Protein AF-A0A975ZM96-F1 (afdb_monomer)

Foldseek 3Di:
DDDDDPDPPVVVVVVVVPPPPDPPDPPPLQVLLLLLLLLLLQLVLVLVVCVVVVNPCSVVSNVLSVVSVVSNVVSVVVHHDPVVSNVSSPVSNVLNNVLVCCLVPPPDPVSNVVSVVVSCVSNVVSCCVPPPD

Organism: NCBI:txid42444

pLDDT: mean 86.6, std 17.97, range [40.03, 98.69]

Radius of gyration: 22.94 Å; Cα contacts (8 Å, |Δi|>4): 122; chains: 1; bounding box: 66×33×66 Å

Mean predicted aligned error: 9.7 Å

Structure (mmCIF, N/CA/C/O backbone):
data_AF-A0A975ZM96-F1
#
_entry.id   AF-A0A975ZM96-F1
#
loop_
_atom_site.group_PDB
_atom_site.id
_atom_site.type_symbol
_atom_site.label_atom_id
_atom_site.label_alt_id
_atom_site.label_comp_id
_atom_site.label_asym_id
_atom_site.label_entity_id
_atom_site.label_seq_id
_atom_site.pdbx_PDB_ins_code
_atom_site.Cartn_x
_atom_site.Cartn_y
_atom_site.Cartn_z
_atom_site.occupancy
_atom_site.B_iso_or_equiv
_atom_site.auth_seq_id
_atom_site.auth_comp_id
_atom_site.auth_asym_id
_atom_site.auth_atom_id
_atom_site.pdbx_PDB_model_num
ATOM 1 N N . MET A 1 1 ? -51.043 16.373 -47.427 1.00 45.22 1 MET A N 1
ATOM 2 C CA . MET A 1 1 ? -49.593 16.619 -47.593 1.00 45.22 1 MET A CA 1
ATOM 3 C C . MET A 1 1 ? -48.994 16.991 -46.247 1.00 45.22 1 MET A C 1
ATOM 5 O O . MET A 1 1 ? -49.386 18.015 -45.710 1.00 45.22 1 MET A O 1
ATOM 9 N N . THR A 1 2 ? -48.126 16.142 -45.688 1.00 48.97 2 THR A N 1
ATOM 10 C CA . THR A 1 2 ? -46.956 16.441 -44.823 1.00 48.97 2 THR A CA 1
ATOM 11 C C . THR A 1 2 ? -46.610 15.202 -43.989 1.00 48.97 2 THR A C 1
ATOM 13 O O . THR A 1 2 ? -47.506 14.472 -43.580 1.00 48.97 2 THR A O 1
ATOM 16 N N . ARG A 1 3 ? -45.306 15.029 -43.712 1.00 52.47 3 ARG A N 1
ATOM 17 C CA . ARG A 1 3 ? -44.626 13.993 -42.896 1.00 52.47 3 ARG A CA 1
ATOM 18 C C . ARG A 1 3 ? -43.895 12.894 -43.673 1.00 52.47 3 ARG A C 1
ATOM 20 O O . ARG A 1 3 ? -44.207 11.722 -43.536 1.00 52.47 3 ARG A O 1
ATOM 27 N N . VAL A 1 4 ? -42.826 13.267 -44.379 1.00 53.41 4 VAL A N 1
ATOM 28 C CA . VAL A 1 4 ? -41.740 12.330 -44.730 1.00 53.41 4 VAL A CA 1
ATOM 29 C C . VAL A 1 4 ? -40.395 13.067 -44.659 1.00 53.41 4 VAL A C 1
ATOM 31 O O . VAL A 1 4 ? -39.774 13.334 -45.674 1.00 53.41 4 VAL A O 1
ATOM 34 N N . PHE A 1 5 ? -39.962 13.504 -43.472 1.00 51.53 5 PHE A N 1
ATOM 35 C CA . PHE A 1 5 ? -38.660 14.190 -43.325 1.00 51.53 5 PHE A CA 1
ATOM 36 C C . PHE A 1 5 ? -37.958 13.876 -41.994 1.00 51.53 5 PHE A C 1
ATOM 38 O O . PHE A 1 5 ? -37.315 14.734 -41.399 1.00 51.53 5 PHE A O 1
ATOM 45 N N . ARG A 1 6 ? -38.125 12.655 -41.464 1.00 53.25 6 ARG A N 1
ATOM 46 C CA . ARG A 1 6 ? -37.674 12.341 -40.096 1.00 53.25 6 ARG A CA 1
ATOM 47 C C . ARG A 1 6 ? -36.933 11.017 -39.824 1.00 53.25 6 ARG A C 1
ATOM 49 O O . ARG A 1 6 ? -36.498 10.887 -38.685 1.00 53.25 6 ARG A O 1
ATOM 56 N N . PRO A 1 7 ? -36.703 10.062 -40.756 1.00 48.28 7 PRO A N 1
ATOM 57 C CA . PRO A 1 7 ? -35.957 8.854 -40.387 1.00 48.28 7 PRO A CA 1
ATOM 58 C C . PRO A 1 7 ? -34.440 8.945 -40.645 1.00 48.28 7 PRO A C 1
ATOM 60 O O . PRO A 1 7 ? -33.684 8.180 -4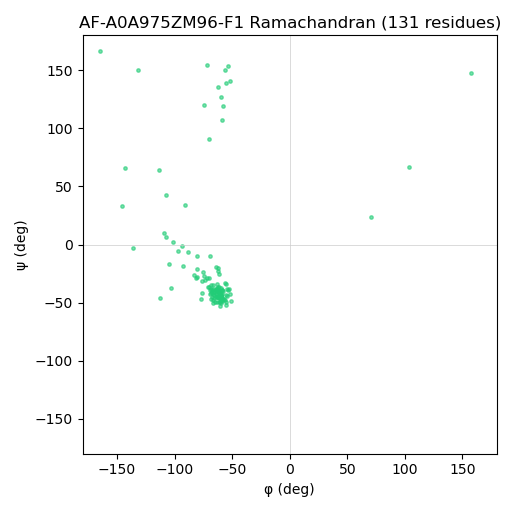0.059 1.00 48.28 7 PRO A O 1
ATOM 63 N N . LEU A 1 8 ? -33.966 9.876 -41.481 1.00 51.84 8 LEU 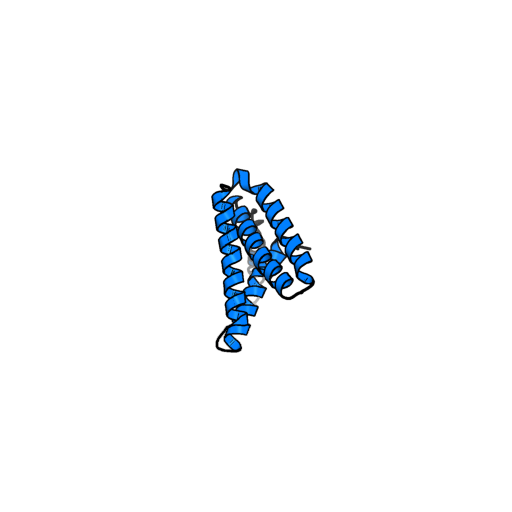A N 1
ATOM 64 C CA . LEU A 1 8 ? -32.588 9.832 -42.004 1.00 51.84 8 LEU A CA 1
ATOM 65 C C . LEU A 1 8 ? -31.511 10.375 -41.044 1.00 51.84 8 LEU A C 1
ATOM 67 O O . LEU A 1 8 ? -30.350 10.002 -41.158 1.00 51.84 8 LEU A O 1
ATOM 71 N N . VAL A 1 9 ? -31.878 11.202 -40.060 1.00 54.03 9 VAL A N 1
ATOM 72 C CA . VAL A 1 9 ? -30.905 11.807 -39.124 1.00 54.03 9 VAL A CA 1
ATOM 73 C C . VAL A 1 9 ? -30.538 10.862 -37.967 1.00 54.03 9 VAL A C 1
ATOM 75 O O . VAL A 1 9 ? -29.433 10.930 -37.439 1.00 54.03 9 VAL A O 1
ATOM 78 N N . VAL A 1 10 ? -31.424 9.933 -37.592 1.00 52.91 10 VAL A N 1
ATOM 79 C CA . VAL A 1 10 ? -31.218 9.051 -36.425 1.00 52.91 10 VAL A CA 1
ATOM 80 C C . VAL A 1 10 ? -30.210 7.930 -36.717 1.00 52.91 10 VAL A C 1
ATOM 82 O O . VAL A 1 10 ? -29.448 7.541 -35.835 1.00 52.91 10 VAL A O 1
ATOM 85 N N . ALA A 1 11 ? -30.140 7.452 -37.963 1.00 52.41 11 ALA A N 1
ATOM 86 C CA . ALA A 1 11 ? -29.229 6.371 -38.345 1.00 52.41 11 ALA A CA 1
ATOM 87 C C . ALA A 1 11 ? -27.747 6.797 -38.352 1.00 52.41 11 ALA A C 1
ATOM 89 O O . ALA A 1 11 ? -26.874 5.979 -38.074 1.00 52.41 11 ALA A O 1
ATOM 90 N N . ALA A 1 12 ? -27.451 8.076 -38.605 1.00 53.09 12 ALA A N 1
ATOM 91 C CA . ALA A 1 12 ? -26.076 8.574 -38.661 1.00 53.09 12 ALA A CA 1
ATOM 92 C C . ALA A 1 12 ? -25.420 8.711 -37.271 1.00 53.09 12 ALA A C 1
ATOM 94 O O . ALA A 1 12 ? -24.205 8.581 -37.151 1.00 53.09 12 ALA A O 1
ATOM 95 N N . PHE A 1 13 ? -26.203 8.918 -36.206 1.00 52.62 13 PHE A N 1
ATOM 96 C CA . PHE A 1 13 ? -25.664 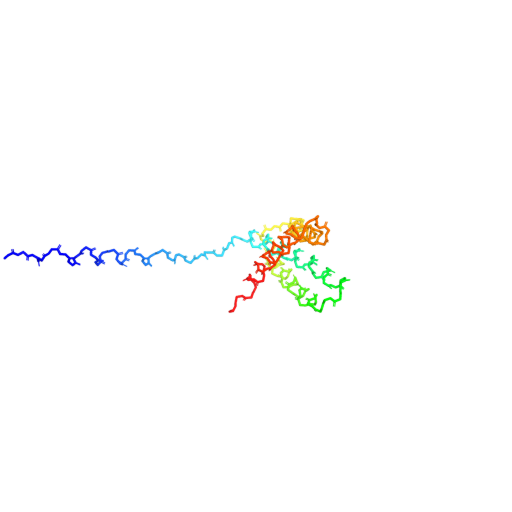9.104 -34.850 1.00 52.62 13 PHE A CA 1
ATOM 97 C C . PHE A 1 13 ? -25.294 7.786 -34.148 1.00 52.62 13 PHE A C 1
ATOM 99 O O . PHE A 1 13 ? -24.386 7.758 -33.316 1.00 52.62 13 PHE A O 1
ATOM 106 N N . LEU A 1 14 ? -25.958 6.679 -34.500 1.00 54.50 14 LEU A N 1
ATOM 107 C CA . LEU A 1 14 ? -25.703 5.367 -33.890 1.00 54.50 14 LEU A CA 1
ATOM 108 C C . LEU A 1 14 ? -24.410 4.701 -34.388 1.00 54.50 14 LEU A C 1
ATOM 110 O O . LEU A 1 14 ? -23.825 3.906 -33.659 1.00 54.50 14 LEU A O 1
ATOM 114 N N . VAL A 1 15 ? -23.921 5.053 -35.581 1.00 56.19 15 VAL A N 1
ATOM 115 C CA . VAL A 1 15 ? -22.696 4.453 -36.148 1.00 56.19 15 VAL A CA 1
ATOM 116 C C . VAL A 1 15 ? -21.420 5.098 -35.583 1.00 56.19 15 VAL A C 1
ATOM 118 O O . VAL A 1 15 ? -20.407 4.423 -35.429 1.00 56.19 15 VAL A O 1
ATOM 121 N N . LEU A 1 16 ? -21.465 6.374 -35.180 1.00 54.38 16 LEU A N 1
ATOM 122 C CA . LEU A 1 16 ? -20.292 7.099 -34.662 1.00 54.38 16 LEU A CA 1
ATOM 123 C C . LEU A 1 16 ? -19.961 6.825 -33.187 1.00 54.38 16 LEU A C 1
ATOM 125 O O . LEU A 1 16 ? -18.887 7.204 -32.727 1.00 54.38 16 LEU A O 1
ATOM 129 N N . SER A 1 17 ? -20.838 6.149 -32.441 1.00 56.50 17 SER A N 1
ATOM 130 C CA . SER A 1 17 ? -20.612 5.881 -31.009 1.00 56.50 17 SER A CA 1
ATOM 131 C C . SER A 1 17 ? -19.834 4.584 -30.737 1.00 56.50 17 SER A C 1
ATOM 133 O O . SER A 1 17 ? -19.473 4.319 -29.594 1.00 56.50 17 SER A O 1
ATOM 135 N N . PHE A 1 18 ? -19.556 3.772 -31.765 1.00 51.72 18 PHE A N 1
ATOM 136 C CA . PHE A 1 18 ? -18.938 2.447 -31.608 1.00 51.72 18 PHE A CA 1
ATOM 137 C C . PHE A 1 18 ? -17.404 2.426 -31.747 1.00 51.72 18 PHE A C 1
ATOM 139 O O . PHE A 1 18 ? -16.796 1.368 -31.607 1.00 51.72 18 PHE A O 1
ATOM 146 N N . TRP A 1 19 ? -16.759 3.567 -32.016 1.00 47.06 19 TRP A N 1
ATOM 147 C CA . TRP A 1 19 ? -15.328 3.614 -32.366 1.00 47.06 19 TRP A CA 1
ATOM 148 C C . TRP A 1 19 ? -14.368 4.027 -31.243 1.00 47.06 19 TRP A C 1
ATOM 150 O O . TRP A 1 19 ? -13.158 4.041 -31.451 1.00 47.06 19 TRP A O 1
ATOM 160 N N . SER A 1 20 ? -14.862 4.276 -30.030 1.00 52.16 20 SER A N 1
ATOM 161 C CA . SER A 1 20 ? -14.029 4.746 -28.911 1.00 52.16 20 SER A CA 1
ATOM 162 C C . SER A 1 20 ? -13.780 3.676 -27.846 1.00 52.16 20 SER A C 1
ATOM 164 O O . SER A 1 20 ? -13.831 3.957 -26.653 1.00 52.16 20 SER A O 1
ATOM 166 N N . ALA A 1 21 ? -13.503 2.441 -28.261 1.00 51.59 21 ALA A N 1
ATOM 167 C CA . ALA A 1 21 ? -12.937 1.415 -27.387 1.00 51.59 21 ALA A CA 1
ATOM 168 C C . ALA A 1 21 ? -11.524 1.077 -27.872 1.00 51.59 21 ALA A C 1
ATOM 170 O O . ALA A 1 21 ? -11.254 -0.028 -28.338 1.00 51.59 21 ALA A O 1
ATOM 171 N N . ALA A 1 22 ? -10.617 2.057 -27.807 1.00 56.53 22 ALA A N 1
ATOM 172 C CA . ALA A 1 22 ? -9.199 1.760 -27.947 1.00 56.53 22 ALA A CA 1
ATOM 173 C C . ALA A 1 22 ? -8.819 0.786 -26.816 1.00 56.53 22 ALA A C 1
ATOM 175 O O . ALA A 1 22 ? -9.118 1.082 -25.652 1.00 56.53 22 ALA A O 1
ATOM 176 N N . PRO A 1 23 ? -8.203 -0.372 -27.112 1.00 56.88 23 PRO A N 1
ATOM 177 C CA . PRO A 1 23 ? -7.685 -1.231 -26.062 1.00 56.88 23 PRO A CA 1
ATOM 178 C C . PRO A 1 23 ? -6.691 -0.397 -25.258 1.00 56.88 23 PRO A C 1
ATOM 180 O O . PRO A 1 23 ? -5.726 0.128 -25.815 1.00 56.88 23 PRO A O 1
ATOM 183 N N . ALA A 1 24 ? -6.960 -0.212 -23.965 1.00 61.75 24 ALA A N 1
ATOM 184 C CA . ALA A 1 24 ? -6.035 0.479 -23.085 1.00 61.75 24 ALA A CA 1
ATOM 185 C C . ALA A 1 24 ? -4.718 -0.300 -23.118 1.00 61.75 24 ALA A C 1
ATOM 187 O O . ALA A 1 24 ? -4.645 -1.419 -22.602 1.00 61.75 24 ALA A O 1
ATOM 188 N N . ALA A 1 25 ? -3.709 0.262 -23.788 1.00 62.66 25 ALA A N 1
ATOM 189 C CA . ALA A 1 25 ? -2.369 -0.291 -23.772 1.00 62.66 25 ALA A CA 1
ATOM 190 C C . ALA A 1 25 ? -1.957 -0.495 -22.305 1.00 62.66 25 ALA A C 1
ATOM 192 O O . ALA A 1 25 ? -2.312 0.332 -21.454 1.00 62.66 25 ALA A O 1
ATOM 193 N N . PRO A 1 26 ? -1.262 -1.598 -21.976 1.00 66.69 26 PRO A N 1
ATOM 194 C CA . PRO A 1 26 ? -0.793 -1.799 -20.619 1.00 66.69 26 PRO A CA 1
ATOM 195 C C . PRO A 1 26 ? 0.052 -0.586 -20.209 1.00 66.69 26 PRO A C 1
ATOM 197 O O . PRO A 1 26 ? 0.824 -0.083 -21.033 1.00 66.69 26 PRO A O 1
ATOM 200 N N . PRO A 1 27 ? -0.090 -0.102 -18.965 1.00 73.19 27 PRO A N 1
ATOM 201 C CA . PRO A 1 27 ? 0.683 1.037 -18.506 1.00 73.19 27 PRO A CA 1
ATOM 202 C C . PRO A 1 27 ? 2.187 0.759 -18.665 1.00 73.19 27 PRO A C 1
ATOM 204 O O . PRO A 1 27 ? 2.610 -0.413 -18.618 1.00 73.19 27 PRO A O 1
ATOM 207 N N . PRO A 1 28 ? 2.997 1.811 -18.883 1.00 77.88 28 PRO A N 1
ATOM 208 C CA . PRO A 1 28 ? 4.428 1.664 -19.091 1.00 77.88 28 PRO A CA 1
ATOM 209 C C . PRO A 1 28 ? 5.078 0.872 -17.940 1.00 77.88 28 PRO A C 1
ATOM 211 O O . PRO A 1 28 ? 4.551 0.843 -16.824 1.00 77.88 28 PRO A O 1
ATOM 214 N N . PRO A 1 29 ? 6.210 0.185 -18.186 1.00 73.81 29 PRO A N 1
ATOM 215 C CA . PRO A 1 29 ? 6.845 -0.686 -17.193 1.00 73.81 29 PRO A CA 1
ATOM 216 C C . PRO A 1 29 ? 7.100 -0.004 -15.841 1.00 73.81 29 PRO A C 1
ATOM 218 O O . PRO A 1 29 ? 6.866 -0.623 -14.806 1.00 73.81 29 PRO A O 1
ATOM 221 N N . GLY A 1 30 ? 7.489 1.278 -15.853 1.00 79.62 30 GLY A N 1
ATOM 222 C CA . GLY A 1 30 ? 7.655 2.113 -14.656 1.00 79.62 30 GLY A CA 1
ATOM 223 C C . GLY A 1 30 ? 6.400 2.184 -13.784 1.00 79.62 30 GLY A C 1
ATOM 224 O O . GLY A 1 30 ? 6.459 1.852 -12.602 1.00 79.62 30 GLY A O 1
ATOM 225 N N . ASP A 1 31 ? 5.252 2.514 -14.379 1.00 87.94 31 ASP A N 1
ATOM 226 C CA . ASP A 1 31 ? 3.967 2.622 -13.673 1.00 87.94 31 ASP A CA 1
ATOM 227 C C . ASP A 1 31 ? 3.537 1.279 -13.067 1.00 87.94 31 ASP A C 1
ATOM 229 O O . ASP A 1 31 ? 2.976 1.222 -11.969 1.00 87.94 31 ASP A O 1
ATOM 233 N N . ARG A 1 32 ? 3.822 0.171 -13.767 1.00 90.69 32 ARG A N 1
ATOM 234 C CA . ARG A 1 32 ? 3.555 -1.182 -13.255 1.00 90.69 32 ARG A CA 1
ATOM 235 C C . ARG A 1 32 ? 4.468 -1.532 -12.086 1.00 90.69 32 ARG A C 1
ATOM 237 O O . ARG A 1 32 ? 3.972 -2.013 -11.070 1.00 90.69 32 ARG A O 1
ATOM 244 N N . ALA A 1 33 ? 5.768 -1.269 -12.207 1.00 95.62 33 ALA A N 1
ATOM 245 C CA . ALA A 1 33 ? 6.736 -1.522 -11.144 1.00 95.62 33 ALA A CA 1
ATOM 246 C C . ALA A 1 33 ? 6.399 -0.723 -9.877 1.00 95.62 33 ALA A C 1
ATOM 248 O O . ALA A 1 33 ? 6.393 -1.279 -8.778 1.00 95.62 33 ALA A O 1
ATOM 249 N N . GLU A 1 34 ? 6.041 0.554 -10.022 1.00 96.94 34 GLU A N 1
ATOM 250 C CA . GLU A 1 34 ? 5.598 1.382 -8.902 1.00 96.94 34 GLU A CA 1
ATOM 251 C C . GLU A 1 34 ? 4.332 0.819 -8.247 1.00 96.94 34 GLU A C 1
ATOM 253 O O . GLU A 1 34 ? 4.298 0.624 -7.029 1.00 96.94 34 GLU A O 1
ATOM 258 N N . ALA A 1 35 ? 3.308 0.490 -9.040 1.00 96.19 35 ALA A N 1
ATOM 259 C CA . ALA A 1 35 ? 2.064 -0.068 -8.520 1.00 96.19 35 ALA A CA 1
ATOM 260 C C . ALA A 1 35 ? 2.289 -1.390 -7.765 1.00 96.19 35 ALA A C 1
ATOM 262 O O . ALA A 1 35 ? 1.766 -1.560 -6.658 1.00 96.19 35 ALA A O 1
ATOM 263 N N . PHE A 1 36 ? 3.093 -2.303 -8.320 1.00 97.25 36 PHE A N 1
ATOM 264 C CA . PHE A 1 36 ? 3.416 -3.580 -7.682 1.00 97.25 36 PHE A CA 1
ATOM 265 C C . PHE A 1 36 ? 4.199 -3.383 -6.384 1.00 97.25 36 PHE A C 1
ATOM 267 O O . PHE A 1 36 ? 3.820 -3.947 -5.357 1.00 97.25 36 PHE A O 1
ATOM 274 N N . ALA A 1 37 ? 5.214 -2.515 -6.385 1.00 98.25 37 ALA A N 1
ATOM 275 C CA . ALA A 1 37 ? 5.990 -2.191 -5.192 1.00 98.25 37 ALA A CA 1
ATOM 276 C C . ALA A 1 37 ? 5.120 -1.580 -4.080 1.00 98.25 37 ALA A C 1
ATOM 278 O O . ALA A 1 37 ? 5.173 -2.021 -2.929 1.00 98.25 37 ALA A O 1
ATOM 279 N N . ILE A 1 38 ? 4.260 -0.610 -4.409 1.00 98.56 38 ILE A N 1
ATOM 280 C CA . ILE A 1 38 ? 3.330 -0.010 -3.442 1.00 98.56 38 ILE A CA 1
ATOM 281 C C . ILE A 1 38 ? 2.375 -1.073 -2.885 1.00 98.56 38 ILE A C 1
ATOM 283 O O . ILE A 1 38 ? 2.123 -1.099 -1.677 1.00 98.56 38 ILE A O 1
ATOM 287 N N . CYS A 1 39 ? 1.834 -1.953 -3.730 1.00 98.44 39 CYS A N 1
ATOM 288 C CA . CYS A 1 39 ? 0.916 -2.998 -3.289 1.00 98.44 39 CYS A CA 1
ATOM 289 C C . CYS A 1 39 ? 1.586 -4.057 -2.407 1.00 98.44 39 CYS A C 1
ATOM 291 O O . CYS A 1 39 ? 1.014 -4.398 -1.367 1.00 98.44 39 CYS A O 1
ATOM 293 N N . ALA A 1 40 ? 2.809 -4.483 -2.730 1.00 98.44 40 ALA A N 1
ATOM 294 C CA . ALA A 1 40 ? 3.613 -5.341 -1.861 1.00 98.44 40 ALA A CA 1
ATOM 295 C C . ALA A 1 40 ? 3.809 -4.697 -0.477 1.00 98.44 40 ALA A C 1
ATOM 297 O O . ALA A 1 40 ? 3.514 -5.312 0.548 1.00 98.44 40 ALA A O 1
ATOM 298 N N . GLY A 1 41 ? 4.191 -3.416 -0.431 1.00 98.56 41 GLY A N 1
ATOM 299 C CA . GLY A 1 41 ? 4.349 -2.672 0.823 1.00 98.56 41 GLY A CA 1
ATOM 300 C C . GLY A 1 41 ? 3.067 -2.587 1.659 1.00 98.56 41 GLY A C 1
ATOM 301 O O . GLY A 1 41 ? 3.081 -2.822 2.869 1.00 98.56 41 GLY A O 1
ATOM 302 N N . ARG A 1 42 ? 1.930 -2.293 1.016 1.00 98.69 42 ARG A N 1
ATOM 303 C CA . ARG A 1 42 ? 0.618 -2.211 1.681 1.00 98.69 42 ARG A CA 1
ATOM 304 C C . ARG A 1 42 ? 0.196 -3.548 2.295 1.00 98.69 42 ARG A C 1
ATOM 306 O O . ARG A 1 42 ? -0.283 -3.575 3.429 1.00 98.69 42 ARG A O 1
ATOM 313 N N . LEU A 1 43 ? 0.355 -4.639 1.548 1.00 98.56 43 LEU A N 1
ATOM 314 C CA . LEU A 1 43 ? -0.017 -5.983 1.995 1.00 98.56 43 LEU A CA 1
ATOM 315 C C . LEU A 1 43 ? 0.916 -6.491 3.088 1.00 98.56 43 LEU A C 1
ATOM 317 O O . LEU A 1 43 ? 0.442 -7.097 4.042 1.00 98.56 43 LEU A O 1
ATOM 321 N N . TRP A 1 44 ? 2.208 -6.173 3.004 1.00 98.56 44 TRP A N 1
ATOM 322 C CA . TRP A 1 44 ? 3.157 -6.477 4.068 1.00 98.56 44 TRP A CA 1
ATOM 323 C C . TRP A 1 44 ? 2.713 -5.824 5.391 1.00 98.56 44 TRP A C 1
ATOM 325 O O . TRP A 1 44 ? 2.643 -6.497 6.420 1.00 98.56 44 TRP A O 1
ATOM 335 N N . ALA A 1 45 ? 2.332 -4.540 5.377 1.00 98.38 45 ALA A N 1
ATOM 336 C CA . ALA A 1 45 ? 1.908 -3.838 6.597 1.00 98.38 45 ALA A CA 1
ATOM 337 C C . ALA A 1 45 ? 0.651 -4.460 7.210 1.00 98.38 45 ALA A C 1
ATOM 339 O O . ALA A 1 45 ? 0.535 -4.592 8.432 1.00 98.38 45 ALA A O 1
ATOM 340 N N . LEU A 1 46 ? -0.289 -4.858 6.351 1.00 98.25 46 LEU A N 1
ATOM 341 C CA . LEU A 1 46 ? -1.507 -5.529 6.775 1.00 98.25 46 LEU A CA 1
ATOM 342 C C . LEU A 1 46 ? -1.215 -6.916 7.363 1.00 98.25 46 LEU A C 1
ATOM 344 O O . LEU A 1 46 ? -1.714 -7.212 8.446 1.00 98.25 46 LEU A O 1
ATOM 348 N N . SER A 1 47 ? -0.398 -7.742 6.702 1.00 98.44 47 SER A N 1
ATOM 349 C CA . SER A 1 47 ? -0.124 -9.111 7.156 1.00 98.44 47 SER A CA 1
ATOM 350 C C . SER A 1 47 ? 0.588 -9.139 8.505 1.00 98.44 47 SER A C 1
ATOM 352 O O . SER A 1 47 ? 0.230 -9.952 9.357 1.00 98.44 47 SER A O 1
ATOM 354 N N . VAL A 1 48 ? 1.521 -8.210 8.746 1.00 98.06 48 VAL A N 1
ATOM 355 C CA . VAL A 1 48 ? 2.199 -8.072 10.044 1.00 98.06 48 VAL A CA 1
ATOM 356 C C . VAL A 1 48 ? 1.215 -7.690 11.143 1.00 98.06 48 VAL A C 1
ATOM 358 O O . VAL A 1 48 ? 1.247 -8.271 12.227 1.00 98.06 48 VAL A O 1
ATOM 361 N N . ARG A 1 49 ? 0.289 -6.764 10.873 1.00 97.12 49 ARG A N 1
ATOM 362 C CA . ARG A 1 49 ? -0.762 -6.439 11.840 1.00 97.12 49 ARG A CA 1
ATOM 363 C C . ARG A 1 49 ? -1.679 -7.630 12.109 1.00 97.12 49 ARG A C 1
ATOM 365 O O . ARG A 1 49 ? -2.001 -7.874 13.266 1.00 97.12 49 ARG A O 1
ATOM 372 N N . GLN A 1 50 ? -2.105 -8.336 11.067 1.00 97.88 50 GLN A N 1
ATOM 373 C CA . GLN A 1 50 ? -2.962 -9.515 11.188 1.00 97.88 50 GLN A CA 1
ATOM 374 C C . GLN A 1 50 ? -2.283 -10.598 12.031 1.00 97.88 50 GLN A C 1
ATOM 376 O O . GLN A 1 50 ? -2.884 -11.091 12.980 1.00 97.88 50 GLN A O 1
ATOM 381 N N . ALA A 1 51 ? -1.002 -10.873 11.776 1.00 97.94 51 ALA A N 1
ATOM 382 C CA . ALA A 1 51 ? -0.212 -11.803 12.579 1.00 97.94 51 ALA A CA 1
ATOM 383 C C . ALA A 1 51 ? -0.145 -11.366 14.050 1.00 97.94 51 ALA A C 1
ATOM 385 O O . ALA A 1 51 ? -0.385 -12.172 14.943 1.00 97.94 51 ALA A O 1
ATOM 386 N N . ALA A 1 52 ? 0.112 -10.078 14.307 1.00 97.25 52 ALA A N 1
ATOM 387 C CA . ALA A 1 52 ? 0.224 -9.540 15.663 1.00 97.25 52 ALA A CA 1
ATOM 388 C C . ALA A 1 52 ? -1.066 -9.665 16.495 1.00 97.25 52 ALA A C 1
ATOM 390 O O . ALA A 1 52 ? -0.997 -9.637 17.720 1.00 97.25 52 ALA A O 1
ATOM 391 N N . VAL A 1 53 ? -2.232 -9.791 15.851 1.00 96.88 53 VAL A N 1
ATOM 392 C CA . VAL A 1 53 ? -3.528 -9.993 16.526 1.00 96.88 53 VAL A CA 1
ATOM 393 C C . VAL A 1 53 ? -4.076 -11.416 16.374 1.00 96.88 53 VAL A C 1
ATOM 395 O O . VAL A 1 53 ? -5.205 -11.669 16.782 1.00 96.88 53 VAL A O 1
ATOM 398 N N . GLY A 1 54 ? -3.307 -12.340 15.788 1.00 97.62 54 GLY A N 1
ATOM 399 C CA . GLY A 1 54 ? -3.734 -13.725 15.567 1.00 97.62 54 GLY A CA 1
ATOM 400 C C . GLY A 1 54 ? -4.821 -13.902 14.499 1.00 97.62 54 GLY A C 1
ATOM 401 O O . GLY A 1 54 ? -5.552 -14.888 14.533 1.00 97.62 54 GLY A O 1
ATOM 402 N N . ASP A 1 55 ? -4.956 -12.964 13.558 1.00 97.19 55 ASP A N 1
ATOM 403 C CA . ASP A 1 55 ? -5.904 -13.072 12.445 1.00 97.19 55 ASP A CA 1
ATOM 404 C C . ASP A 1 55 ? -5.389 -14.091 11.400 1.00 97.19 55 ASP A C 1
ATOM 406 O O . ASP A 1 55 ? -4.315 -13.880 10.816 1.00 97.19 55 ASP A O 1
ATOM 410 N N . PRO A 1 56 ? -6.142 -15.177 11.116 1.00 96.69 56 PRO A N 1
ATOM 411 C CA . PRO A 1 56 ? -5.713 -16.239 10.203 1.00 96.69 56 PRO A CA 1
ATOM 412 C C . PRO A 1 56 ? -5.538 -15.760 8.756 1.00 96.69 56 PRO A C 1
ATOM 414 O O . PRO A 1 56 ? -4.815 -16.383 7.979 1.00 96.69 56 PRO A O 1
ATOM 417 N N . SER A 1 57 ? -6.139 -14.627 8.377 1.00 96.25 57 SER A N 1
ATOM 418 C CA . SER A 1 57 ? -5.963 -14.054 7.041 1.00 96.25 57 SER A CA 1
ATOM 419 C C . SER A 1 57 ? -4.554 -13.495 6.795 1.00 96.25 57 SER A C 1
ATOM 421 O O . SER A 1 57 ? -4.216 -13.222 5.642 1.00 96.25 57 SER A O 1
ATOM 423 N N . SER A 1 58 ? -3.704 -13.394 7.831 1.00 97.88 58 SER A N 1
ATOM 424 C CA . SER A 1 58 ? -2.296 -12.989 7.701 1.00 97.88 58 SER A CA 1
ATOM 425 C C . SER A 1 58 ? -1.543 -13.816 6.655 1.00 97.88 58 SER A C 1
ATOM 427 O O . SER A 1 58 ? -0.820 -13.246 5.835 1.00 97.88 58 SER A O 1
ATOM 429 N N . GLN A 1 59 ? -1.762 -15.137 6.623 1.00 96.81 59 GLN A N 1
ATOM 430 C CA . GLN A 1 59 ? -1.087 -16.029 5.678 1.00 96.81 59 GLN A CA 1
ATOM 431 C C . GLN A 1 59 ? -1.482 -15.722 4.229 1.00 96.81 59 GLN A C 1
ATOM 433 O O . GLN A 1 59 ? -0.613 -15.528 3.383 1.00 96.81 59 GLN A O 1
ATOM 438 N N . ALA A 1 60 ? -2.783 -15.612 3.951 1.00 96.38 60 ALA A N 1
ATOM 439 C CA . ALA A 1 60 ? -3.283 -15.293 2.614 1.00 96.38 60 ALA A CA 1
ATOM 440 C C . ALA A 1 60 ? -2.834 -13.893 2.151 1.00 96.38 60 ALA A C 1
ATOM 442 O O . ALA A 1 60 ? -2.450 -13.704 0.998 1.00 96.38 60 ALA A O 1
ATOM 443 N N . THR A 1 61 ? -2.820 -12.905 3.053 1.00 97.44 61 THR A N 1
ATOM 444 C CA . THR A 1 61 ? -2.275 -11.569 2.759 1.00 97.44 61 THR A CA 1
ATOM 445 C C . THR A 1 61 ? -0.770 -11.630 2.470 1.00 97.44 61 THR A C 1
ATOM 447 O O . THR A 1 61 ? -0.289 -10.936 1.575 1.00 97.44 61 THR A O 1
ATOM 450 N N . GLY A 1 62 ? -0.027 -12.465 3.204 1.00 97.56 62 GLY A N 1
ATOM 451 C CA . GLY A 1 62 ? 1.401 -12.706 2.995 1.00 97.56 62 GLY A CA 1
ATOM 452 C C . GLY A 1 62 ? 1.713 -13.328 1.633 1.00 97.56 62 GLY A C 1
ATOM 453 O O . GLY A 1 62 ? 2.619 -12.849 0.958 1.00 97.56 62 GLY A O 1
ATOM 454 N N . GLN A 1 63 ? 0.919 -14.306 1.196 1.00 96.94 63 GLN A N 1
ATOM 455 C CA . GLN A 1 63 ? 1.030 -14.906 -0.140 1.00 96.94 63 GLN A CA 1
ATOM 456 C C . GLN A 1 63 ? 0.765 -13.875 -1.241 1.00 96.94 63 GLN A C 1
ATOM 458 O O . GLN A 1 63 ? 1.556 -13.729 -2.163 1.00 96.94 63 GLN A O 1
ATOM 463 N N . MET A 1 64 ? -0.283 -13.060 -1.099 1.00 96.50 64 MET A N 1
ATOM 464 C CA . MET A 1 64 ? -0.572 -12.018 -2.088 1.00 96.50 64 MET A CA 1
ATOM 465 C C . MET A 1 64 ? 0.536 -10.958 -2.174 1.00 96.50 64 MET A C 1
ATOM 467 O O . MET A 1 64 ? 0.800 -10.418 -3.245 1.00 96.50 64 MET A O 1
ATOM 471 N N . ARG A 1 65 ? 1.198 -10.636 -1.054 1.00 97.75 65 ARG A N 1
ATOM 472 C CA . ARG A 1 65 ? 2.402 -9.789 -1.066 1.00 97.75 65 ARG A CA 1
ATOM 473 C C . ARG A 1 65 ? 3.506 -10.433 -1.910 1.00 97.75 65 AR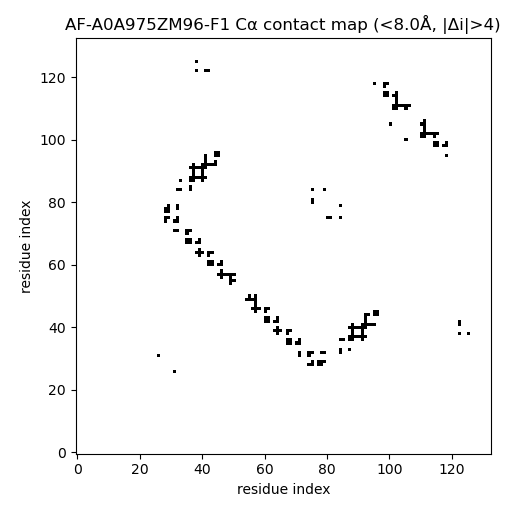G A C 1
ATOM 475 O O . ARG A 1 65 ? 4.125 -9.729 -2.700 1.00 97.75 65 ARG A O 1
ATOM 482 N N . GLU A 1 66 ? 3.742 -11.732 -1.748 1.00 97.88 66 GLU A N 1
ATOM 483 C CA . GLU A 1 66 ? 4.758 -12.475 -2.508 1.00 97.88 66 GLU A CA 1
ATOM 484 C C . GLU A 1 66 ? 4.447 -12.503 -4.006 1.00 97.88 66 GLU A C 1
ATOM 486 O O . GLU A 1 66 ? 5.357 -12.304 -4.808 1.00 97.88 66 GLU A O 1
ATOM 491 N N . ASP A 1 67 ? 3.172 -12.622 -4.387 1.00 96.94 67 ASP A N 1
ATOM 492 C CA . ASP A 1 67 ? 2.753 -12.505 -5.788 1.00 96.94 67 ASP A CA 1
ATOM 493 C C . ASP A 1 67 ? 3.141 -11.138 -6.380 1.00 96.94 67 ASP A C 1
ATOM 495 O O . ASP A 1 67 ? 3.652 -11.058 -7.498 1.00 96.94 67 ASP A O 1
ATOM 499 N N . PHE A 1 68 ? 2.955 -10.047 -5.626 1.00 97.69 68 PHE A N 1
ATOM 500 C CA . PHE A 1 68 ? 3.391 -8.715 -6.059 1.00 97.69 68 PHE A CA 1
ATOM 501 C C . PHE A 1 68 ? 4.915 -8.565 -6.109 1.00 97.69 68 PHE A C 1
ATOM 503 O O . PHE A 1 68 ? 5.411 -7.920 -7.032 1.00 97.69 68 PHE A O 1
ATOM 510 N N . ASP A 1 69 ? 5.656 -9.144 -5.161 1.00 97.25 69 ASP A N 1
ATOM 511 C CA . ASP A 1 69 ? 7.126 -9.132 -5.181 1.00 97.25 69 ASP A CA 1
ATOM 512 C C . ASP A 1 69 ? 7.667 -9.902 -6.405 1.00 97.25 69 ASP A C 1
ATOM 514 O O . ASP A 1 69 ? 8.596 -9.435 -7.068 1.00 97.25 69 ASP A O 1
ATOM 518 N N . MET A 1 70 ? 7.040 -11.027 -6.770 1.00 96.75 70 MET A N 1
ATOM 519 C CA . MET A 1 70 ? 7.351 -11.776 -7.993 1.00 96.75 70 MET A CA 1
ATOM 520 C C . MET A 1 70 ? 7.066 -10.945 -9.253 1.00 96.75 70 MET A C 1
ATOM 522 O O . MET A 1 70 ? 7.925 -10.836 -10.131 1.00 96.75 70 MET A O 1
ATOM 526 N N . LEU A 1 71 ? 5.878 -10.335 -9.347 1.00 95.00 71 LEU A N 1
ATOM 527 C CA . LEU A 1 71 ? 5.501 -9.485 -10.483 1.00 95.00 71 LEU A CA 1
ATOM 528 C C . LEU A 1 71 ? 6.427 -8.274 -10.624 1.00 95.00 71 LEU A C 1
ATOM 530 O O . LEU A 1 71 ? 6.804 -7.917 -11.739 1.00 95.00 71 LEU A O 1
ATOM 534 N N . LEU A 1 72 ? 6.814 -7.660 -9.503 1.00 95.88 72 LEU A N 1
ATOM 535 C CA . LEU A 1 72 ? 7.789 -6.578 -9.469 1.00 95.88 72 LEU A CA 1
ATOM 536 C C . LEU A 1 72 ? 9.138 -7.046 -10.014 1.00 95.88 72 LEU A C 1
ATOM 538 O O . LEU A 1 72 ? 9.677 -6.393 -10.901 1.00 95.88 72 LEU A O 1
ATOM 542 N N . GLY A 1 73 ? 9.651 -8.186 -9.545 1.00 95.38 73 GLY A N 1
ATOM 543 C CA . GLY A 1 73 ? 10.918 -8.749 -10.021 1.00 95.38 73 GLY A CA 1
ATOM 544 C C . GLY A 1 73 ? 10.949 -8.983 -11.535 1.00 95.38 73 GLY A C 1
ATOM 545 O O . GLY A 1 73 ? 11.984 -8.776 -12.161 1.00 95.38 73 GLY A O 1
ATOM 546 N N . ALA A 1 74 ? 9.809 -9.332 -12.137 1.00 94.25 74 ALA A N 1
ATOM 547 C CA . ALA A 1 74 ? 9.697 -9.542 -13.580 1.00 94.25 74 ALA A CA 1
ATOM 548 C C . ALA A 1 74 ? 9.755 -8.247 -14.411 1.00 94.25 74 ALA A C 1
ATOM 550 O O . ALA A 1 74 ? 10.166 -8.292 -15.567 1.00 94.25 74 ALA A O 1
ATOM 551 N N . VAL A 1 75 ? 9.329 -7.104 -13.860 1.00 94.00 75 VAL A N 1
ATOM 552 C CA . VAL A 1 75 ? 9.282 -5.819 -14.591 1.00 94.00 75 VAL A CA 1
ATOM 553 C C . VAL A 1 75 ? 10.393 -4.851 -14.194 1.00 94.00 75 VAL A C 1
ATOM 555 O O . VAL A 1 75 ? 10.641 -3.885 -14.909 1.00 94.00 75 VAL A O 1
ATOM 558 N N . LEU A 1 76 ? 11.042 -5.078 -13.050 1.00 93.94 76 LEU A N 1
ATOM 559 C CA . LEU A 1 76 ? 11.982 -4.135 -12.456 1.00 93.94 76 LEU A CA 1
ATOM 560 C C . LEU A 1 76 ? 13.200 -3.803 -13.337 1.00 93.94 76 LEU A C 1
ATOM 562 O O . LEU A 1 76 ? 13.494 -2.609 -13.429 1.00 93.94 76 LEU A O 1
ATOM 566 N N . PRO A 1 77 ? 13.871 -4.769 -14.008 1.00 92.62 77 PRO A N 1
ATOM 567 C CA . PRO A 1 77 ? 15.090 -4.493 -14.778 1.00 92.62 77 PRO A CA 1
ATOM 568 C C . PRO A 1 77 ? 14.932 -3.393 -15.836 1.00 92.62 77 PRO A C 1
ATOM 570 O O . PRO A 1 77 ? 15.853 -2.607 -16.043 1.00 92.62 77 PRO A O 1
ATOM 573 N N . ASP A 1 78 ? 13.746 -3.297 -16.442 1.00 89.19 78 ASP A N 1
ATOM 574 C CA . ASP A 1 78 ? 13.434 -2.328 -17.499 1.00 89.19 78 ASP A CA 1
ATOM 575 C C . ASP A 1 78 ? 12.730 -1.064 -16.974 1.00 89.19 78 ASP A C 1
ATOM 577 O O . ASP A 1 78 ? 12.448 -0.136 -17.734 1.00 89.19 78 ASP A O 1
ATOM 581 N N . ALA A 1 79 ? 12.391 -1.030 -15.682 1.00 92.38 79 ALA A N 1
ATOM 582 C CA . ALA A 1 79 ? 11.502 -0.027 -15.105 1.00 92.38 79 ALA A CA 1
ATOM 583 C C . ALA A 1 79 ? 12.198 0.918 -14.121 1.00 92.38 79 ALA A C 1
ATOM 585 O O . ALA A 1 79 ? 11.953 2.125 -14.161 1.00 92.38 79 ALA A O 1
ATOM 586 N N . ALA A 1 80 ? 13.016 0.394 -13.198 1.00 94.06 80 ALA A N 1
ATOM 587 C CA . ALA A 1 80 ? 13.617 1.194 -12.132 1.00 94.06 80 ALA A CA 1
ATOM 588 C C . ALA A 1 80 ? 14.782 0.482 -11.423 1.00 94.06 80 ALA A C 1
ATOM 590 O O . ALA A 1 8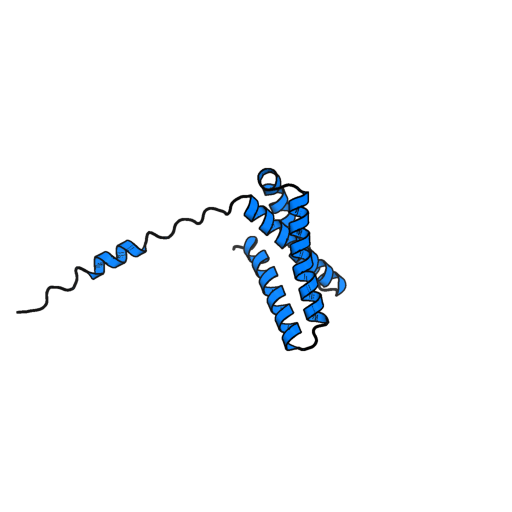0 ? 14.948 -0.727 -11.497 1.00 94.06 80 ALA A O 1
ATOM 591 N N . SER A 1 81 ? 15.560 1.242 -10.645 1.00 96.12 81 SER A N 1
ATOM 592 C CA . SER A 1 81 ? 16.549 0.661 -9.722 1.00 96.12 81 SER A CA 1
ATOM 593 C C . SER A 1 81 ? 15.894 -0.020 -8.514 1.00 96.12 81 SER A C 1
ATOM 595 O O . SER A 1 81 ? 14.850 0.429 -8.031 1.00 96.12 81 SER A O 1
ATOM 597 N N . ASP A 1 82 ? 16.585 -0.993 -7.916 1.00 96.19 82 ASP A N 1
ATOM 598 C CA . ASP A 1 82 ? 16.169 -1.632 -6.657 1.00 96.19 82 ASP A CA 1
ATOM 599 C C . ASP A 1 82 ? 15.902 -0.622 -5.537 1.00 96.19 82 ASP A C 1
ATOM 601 O O . ASP A 1 82 ? 14.941 -0.745 -4.775 1.00 96.19 82 ASP A O 1
ATOM 605 N N . ARG A 1 83 ? 16.729 0.429 -5.452 1.00 97.50 83 ARG A N 1
ATOM 606 C CA . ARG A 1 83 ? 16.560 1.499 -4.460 1.00 97.50 83 ARG A CA 1
ATOM 607 C C . ARG A 1 83 ? 15.237 2.239 -4.660 1.00 97.50 83 ARG A C 1
ATOM 609 O O . ARG A 1 83 ? 14.583 2.582 -3.678 1.00 97.50 83 ARG A O 1
ATOM 616 N N . GLN A 1 84 ? 14.848 2.502 -5.907 1.00 97.56 84 GLN A N 1
ATOM 617 C CA . GLN A 1 84 ? 13.567 3.139 -6.207 1.00 97.56 84 GLN A CA 1
ATOM 618 C C . GLN A 1 84 ? 12.400 2.212 -5.855 1.00 97.56 84 GLN A C 1
ATOM 620 O O . GLN A 1 84 ? 11.476 2.641 -5.167 1.00 97.56 84 GLN A O 1
ATOM 625 N N . ALA A 1 85 ? 12.487 0.934 -6.226 1.00 97.44 85 ALA A N 1
ATOM 626 C CA . ALA A 1 85 ? 11.482 -0.060 -5.864 1.00 97.44 85 ALA A CA 1
ATOM 627 C C . ALA A 1 85 ? 11.321 -0.220 -4.347 1.00 97.44 85 ALA A C 1
ATOM 629 O O . ALA A 1 85 ? 10.208 -0.380 -3.843 1.00 97.44 85 ALA A O 1
ATOM 630 N N . GLN A 1 86 ? 12.420 -0.144 -3.594 1.00 98.19 86 GLN A N 1
ATOM 631 C CA . GLN A 1 86 ? 12.373 -0.173 -2.136 1.00 98.19 86 GLN A CA 1
ATOM 632 C C . GLN A 1 86 ? 11.676 1.062 -1.555 1.00 98.19 86 GLN A C 1
ATOM 634 O O . GLN A 1 86 ? 10.904 0.922 -0.609 1.00 98.19 86 GLN A O 1
ATOM 639 N N . ARG A 1 87 ? 11.901 2.259 -2.117 1.00 98.50 87 ARG A N 1
ATOM 640 C CA . ARG A 1 87 ? 11.189 3.478 -1.692 1.00 98.50 87 ARG A CA 1
ATOM 641 C C . ARG A 1 87 ? 9.679 3.328 -1.865 1.00 98.50 87 ARG A C 1
ATOM 643 O O . ARG A 1 87 ? 8.950 3.487 -0.893 1.00 98.50 87 ARG A O 1
ATOM 650 N N . TRP A 1 88 ? 9.229 2.897 -3.041 1.00 98.50 88 TRP A N 1
ATOM 651 C CA . TRP A 1 88 ? 7.807 2.656 -3.309 1.00 98.50 88 TRP A CA 1
ATOM 652 C C . TRP A 1 88 ? 7.183 1.614 -2.367 1.00 98.50 88 TRP A C 1
ATOM 654 O O . TRP A 1 88 ? 6.063 1.798 -1.884 1.00 98.50 88 TRP A O 1
ATOM 664 N N . ARG A 1 89 ? 7.919 0.540 -2.039 1.00 98.56 89 ARG A N 1
ATOM 665 C CA . ARG A 1 89 ? 7.495 -0.440 -1.023 1.00 98.56 89 ARG A CA 1
ATOM 666 C C . ARG A 1 89 ? 7.308 0.205 0.349 1.00 98.56 89 ARG A C 1
ATOM 668 O O . ARG A 1 89 ? 6.277 -0.003 0.990 1.00 98.56 89 ARG A O 1
ATOM 675 N N . VAL A 1 90 ? 8.268 1.014 0.791 1.00 98.62 90 VAL A N 1
ATOM 676 C CA . VAL A 1 90 ? 8.171 1.745 2.064 1.00 98.62 90 VAL A CA 1
ATOM 677 C C . VAL A 1 90 ? 6.983 2.711 2.054 1.00 98.62 90 VAL A C 1
ATOM 679 O O . VAL A 1 90 ? 6.226 2.743 3.023 1.00 98.62 90 VAL A O 1
ATOM 682 N N . ASP A 1 91 ? 6.745 3.423 0.953 1.00 98.56 91 ASP A N 1
ATOM 683 C CA . ASP A 1 91 ? 5.606 4.338 0.821 1.00 98.56 91 ASP A CA 1
ATOM 684 C C . ASP A 1 91 ? 4.265 3.605 0.960 1.00 98.56 91 ASP A C 1
ATOM 686 O O . ASP A 1 91 ? 3.339 4.083 1.628 1.00 98.56 91 ASP A O 1
ATOM 690 N N . GLY A 1 92 ? 4.145 2.420 0.354 1.00 98.50 92 GLY A N 1
ATOM 691 C CA . GLY A 1 92 ? 2.980 1.550 0.504 1.00 98.50 92 GLY A CA 1
ATOM 692 C C . GLY A 1 92 ? 2.776 1.080 1.946 1.00 98.50 92 GLY A C 1
ATOM 693 O O . GLY A 1 92 ? 1.662 1.160 2.475 1.00 98.50 92 GLY A O 1
ATOM 694 N N . TRP A 1 93 ? 3.855 0.649 2.600 1.00 98.62 93 TRP A N 1
ATOM 695 C CA . TRP A 1 93 ? 3.839 0.206 3.995 1.00 98.62 93 TRP A CA 1
ATOM 696 C C . TRP A 1 93 ? 3.394 1.323 4.944 1.00 98.62 93 TRP A C 1
ATOM 698 O O . TRP A 1 93 ? 2.439 1.159 5.709 1.00 98.62 93 TRP A O 1
ATOM 708 N N . VAL A 1 94 ? 4.038 2.490 4.856 1.00 98.56 94 VAL A N 1
ATOM 709 C CA . VAL A 1 94 ? 3.772 3.660 5.705 1.00 98.56 94 VAL A CA 1
ATOM 710 C C . VAL A 1 94 ? 2.317 4.119 5.576 1.00 98.56 94 VAL A C 1
ATOM 712 O O . VAL A 1 94 ? 1.679 4.441 6.583 1.00 98.56 94 VAL A O 1
ATOM 715 N N . GLN A 1 95 ? 1.740 4.079 4.368 1.00 97.94 95 GLN A N 1
ATOM 716 C CA . GLN A 1 95 ? 0.324 4.400 4.158 1.00 97.94 95 GLN A CA 1
ATOM 717 C C . GLN A 1 95 ? -0.611 3.528 5.005 1.00 97.94 95 GLN A C 1
ATOM 719 O O . GLN A 1 95 ? -1.529 4.056 5.637 1.00 97.94 95 GLN A O 1
ATOM 724 N N . ILE A 1 96 ? -0.404 2.209 5.025 1.00 98.38 96 ILE A N 1
ATOM 725 C CA . ILE A 1 96 ? -1.266 1.283 5.774 1.00 98.38 96 ILE A CA 1
ATOM 726 C C . ILE A 1 96 ? -0.961 1.349 7.266 1.00 98.38 96 ILE A C 1
ATOM 728 O O . ILE A 1 96 ? -1.897 1.440 8.057 1.00 98.38 96 ILE A O 1
ATOM 732 N N . ALA A 1 97 ? 0.313 1.415 7.657 1.00 98.00 97 ALA A N 1
ATOM 733 C CA . ALA A 1 97 ? 0.714 1.570 9.053 1.00 98.00 97 ALA A CA 1
ATOM 734 C C . ALA A 1 97 ? 0.063 2.807 9.701 1.00 98.00 97 ALA A C 1
ATOM 736 O O . ALA A 1 97 ? -0.499 2.725 10.796 1.00 98.00 97 ALA A O 1
ATOM 737 N N . HIS A 1 98 ? 0.032 3.944 8.998 1.00 97.94 98 HIS A N 1
ATOM 738 C CA . HIS A 1 98 ? -0.654 5.139 9.491 1.00 97.94 98 HIS A CA 1
ATOM 739 C C . HIS A 1 98 ? -2.172 4.975 9.590 1.00 97.94 98 HIS A C 1
ATOM 741 O O . HIS A 1 98 ? -2.777 5.512 10.519 1.00 97.94 98 HIS A O 1
ATOM 747 N N . LEU A 1 99 ? -2.817 4.280 8.650 1.00 98.31 99 LEU A N 1
ATOM 748 C CA . LEU A 1 99 ? -4.261 4.034 8.722 1.00 98.31 99 LEU A CA 1
ATOM 749 C C . LEU A 1 99 ? -4.608 3.080 9.861 1.00 98.31 99 LEU A C 1
ATOM 751 O O . LEU A 1 99 ? -5.580 3.334 10.565 1.00 98.31 99 LEU A O 1
ATOM 755 N N . LEU A 1 100 ? -3.791 2.052 10.086 1.00 97.31 100 LEU A N 1
ATOM 756 C CA . LEU A 1 100 ? -3.914 1.142 11.221 1.00 97.31 100 LEU A CA 1
ATOM 757 C C . LEU A 1 100 ? -3.811 1.897 12.547 1.00 97.31 100 LEU A C 1
ATOM 759 O O . LEU A 1 100 ? -4.690 1.768 13.397 1.00 97.31 100 LE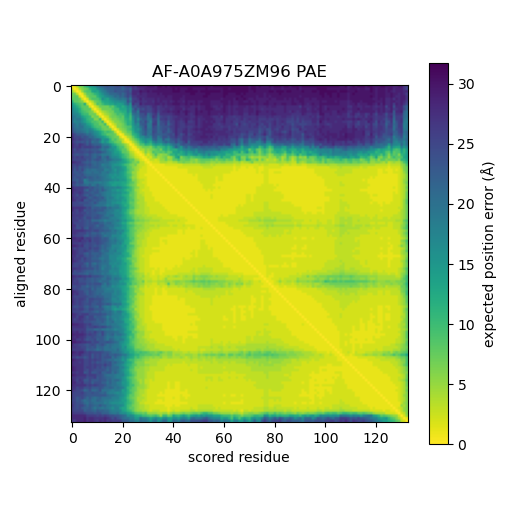U A O 1
ATOM 763 N N . ALA A 1 101 ? -2.799 2.756 12.697 1.00 96.69 101 ALA A N 1
ATOM 764 C CA . ALA A 1 101 ? -2.647 3.584 13.890 1.00 96.69 101 ALA A CA 1
ATOM 765 C C . ALA A 1 101 ? -3.864 4.501 14.110 1.00 96.69 101 ALA A C 1
ATOM 767 O O . ALA A 1 101 ? -4.382 4.589 15.220 1.00 96.69 101 ALA A O 1
ATOM 768 N N . ARG A 1 102 ? -4.380 5.147 13.055 1.00 97.31 102 ARG A N 1
ATOM 769 C CA . ARG A 1 102 ? -5.585 5.996 13.152 1.00 97.31 102 ARG A CA 1
ATOM 770 C C . ARG A 1 102 ? -6.854 5.202 13.437 1.00 97.31 102 ARG A C 1
ATOM 772 O O . ARG A 1 102 ? -7.742 5.718 14.108 1.00 97.31 102 ARG A O 1
ATOM 779 N N . ASN A 1 103 ? -6.965 3.988 12.909 1.00 96.75 103 ASN A N 1
ATOM 780 C CA . ASN A 1 103 ? -8.090 3.110 13.186 1.00 96.75 103 ASN A CA 1
ATOM 781 C C . ASN A 1 103 ? -8.083 2.656 14.650 1.00 96.75 103 ASN A C 1
ATOM 783 O O . ASN A 1 103 ? -9.133 2.652 15.275 1.00 96.75 103 ASN A O 1
ATOM 787 N N . GLN A 1 104 ? -6.915 2.364 15.222 1.00 9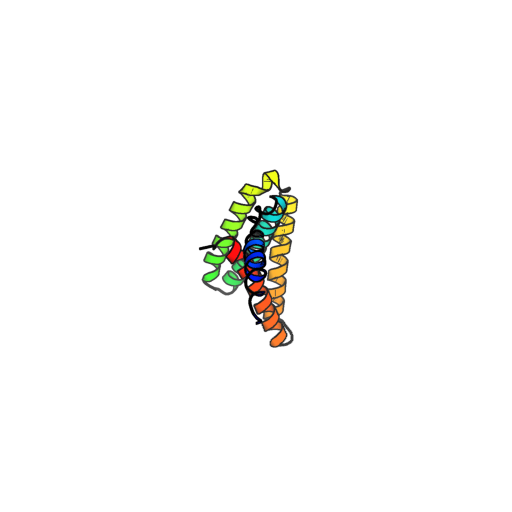5.00 104 GLN A N 1
ATOM 788 C CA . GLN A 1 104 ? -6.811 1.930 16.613 1.00 95.00 104 GLN A CA 1
ATOM 789 C C . GLN A 1 104 ? -6.940 3.088 17.614 1.00 95.00 1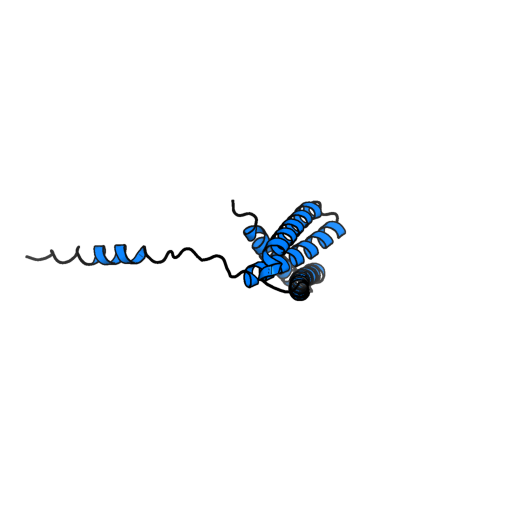04 GLN A C 1
ATOM 791 O O . GLN A 1 104 ? -7.699 2.992 18.575 1.00 95.00 104 GLN A O 1
ATOM 796 N N . TYR A 1 105 ? -6.229 4.192 17.375 1.00 95.25 105 TYR A N 1
ATOM 797 C CA . TYR A 1 105 ? -6.055 5.284 18.342 1.00 95.25 105 TYR A CA 1
ATOM 798 C C . TYR A 1 105 ? -6.805 6.573 17.968 1.00 95.25 105 TYR A C 1
ATOM 800 O O . TYR A 1 105 ? -6.579 7.629 18.555 1.00 95.25 105 TYR A O 1
ATOM 808 N N . GLY A 1 106 ? -7.676 6.535 16.958 1.00 93.19 106 GLY A N 1
ATOM 809 C CA . GLY A 1 106 ? -8.428 7.710 16.522 1.00 93.19 106 GLY A CA 1
ATOM 810 C C . GLY A 1 106 ? -9.355 8.257 17.613 1.00 93.19 106 GLY A C 1
ATOM 811 O O . GLY A 1 106 ? -10.098 7.505 18.235 1.00 93.19 106 GLY A O 1
ATOM 812 N N . ALA A 1 107 ? -9.358 9.583 17.784 1.00 94.25 107 ALA A N 1
ATOM 813 C CA . ALA A 1 107 ? -10.075 10.273 18.864 1.00 94.25 107 ALA A CA 1
ATOM 814 C C . ALA A 1 107 ? -11.605 10.089 18.863 1.00 94.25 107 ALA A C 1
ATOM 816 O O . ALA A 1 107 ? -12.239 10.230 19.901 1.00 94.25 107 ALA A O 1
ATOM 817 N N . THR A 1 108 ? -12.214 9.809 17.706 1.00 97.00 108 THR A N 1
ATOM 818 C CA . THR A 1 108 ? -13.665 9.603 17.591 1.00 97.00 108 THR A CA 1
ATOM 819 C C . THR A 1 108 ? -13.973 8.338 16.792 1.00 97.00 108 THR A C 1
ATOM 821 O O . THR A 1 108 ? -13.207 8.012 15.877 1.00 97.00 108 THR A O 1
ATOM 824 N N . PRO A 1 109 ? -15.108 7.654 17.058 1.00 96.88 109 PRO A N 1
ATOM 825 C CA . PRO A 1 109 ? -15.521 6.471 16.298 1.00 96.88 109 PRO A CA 1
ATOM 826 C C . PRO A 1 109 ? -15.509 6.715 14.784 1.00 96.88 109 PRO A C 1
ATOM 828 O O . PRO A 1 109 ? -14.798 6.033 14.054 1.00 96.88 109 PRO A O 1
ATOM 831 N N . ARG A 1 110 ? -16.119 7.820 14.339 1.00 97.12 110 ARG A N 1
ATOM 832 C CA . ARG A 1 110 ? -16.153 8.225 12.925 1.00 97.12 110 ARG A CA 1
ATOM 833 C C . ARG A 1 110 ? -14.766 8.320 12.275 1.00 97.12 110 ARG A C 1
ATOM 835 O O . ARG A 1 110 ? -14.610 7.979 11.104 1.00 97.12 110 ARG A O 1
ATOM 842 N N . ARG A 1 111 ? -13.747 8.813 12.993 1.00 95.56 111 ARG A N 1
ATOM 843 C CA . ARG A 1 111 ? -12.375 8.900 12.456 1.00 95.56 111 ARG A CA 1
ATOM 844 C C . ARG A 1 111 ? -11.735 7.520 12.314 1.00 95.56 111 ARG A C 1
ATOM 846 O O . ARG A 1 111 ? -11.012 7.302 11.341 1.00 95.56 111 ARG A O 1
ATOM 853 N N . ARG A 1 112 ? -12.013 6.606 13.247 1.00 97.81 112 ARG A N 1
ATOM 854 C CA . ARG A 1 112 ? -11.541 5.216 13.188 1.00 97.81 112 ARG A CA 1
ATOM 855 C C . ARG A 1 112 ? -12.181 4.464 12.022 1.00 97.81 112 ARG A C 1
ATOM 857 O O . ARG A 1 112 ? -11.458 3.814 11.265 1.00 97.81 112 ARG A O 1
ATOM 864 N N . ASP A 1 113 ? -13.482 4.647 11.809 1.00 97.31 113 ASP A N 1
ATOM 865 C CA . ASP A 1 113 ? -14.233 4.019 10.710 1.00 97.31 113 ASP A CA 1
ATOM 866 C C . ASP A 1 113 ? -13.769 4.525 9.341 1.00 97.31 113 ASP A C 1
ATOM 868 O O . ASP A 1 113 ? -13.572 3.755 8.398 1.00 97.31 113 ASP A O 1
ATOM 872 N N . LEU A 1 114 ? -13.500 5.830 9.234 1.00 97.06 114 LEU A N 1
ATOM 873 C CA . LEU A 1 114 ? -12.938 6.414 8.019 1.00 97.06 114 LEU A CA 1
ATOM 874 C C . LEU A 1 114 ? -11.543 5.850 7.709 1.00 97.06 114 LEU A C 1
ATOM 876 O O . LEU A 1 114 ? -11.214 5.622 6.543 1.00 97.06 114 LEU A O 1
ATOM 880 N N . ALA A 1 115 ? -10.713 5.626 8.732 1.00 97.69 115 ALA A N 1
ATOM 881 C CA . ALA A 1 115 ? -9.402 5.009 8.555 1.00 97.69 115 ALA A CA 1
ATOM 882 C C . ALA A 1 115 ? -9.522 3.549 8.084 1.00 97.69 115 ALA A C 1
ATOM 884 O O . ALA A 1 115 ? -8.837 3.180 7.128 1.00 97.69 115 ALA A O 1
ATOM 885 N N . ALA A 1 116 ? -10.439 2.767 8.668 1.00 96.69 116 ALA A N 1
ATOM 886 C CA . ALA A 1 116 ? -10.739 1.405 8.219 1.00 96.69 116 ALA A CA 1
ATOM 887 C C . ALA A 1 116 ? -11.211 1.375 6.760 1.00 96.69 116 ALA A C 1
ATOM 889 O O . ALA A 1 116 ? -10.660 0.637 5.948 1.00 96.69 116 ALA A O 1
ATOM 890 N N . THR A 1 117 ? -12.157 2.244 6.396 1.00 97.81 117 THR A N 1
ATOM 891 C CA . THR A 1 117 ? -12.704 2.330 5.031 1.00 97.81 117 THR A CA 1
ATOM 892 C C . THR A 1 117 ? -11.614 2.662 4.009 1.00 97.81 117 THR A C 1
ATOM 894 O O . THR A 1 117 ? -11.500 2.024 2.962 1.00 97.81 117 THR A O 1
ATOM 897 N N . ARG A 1 118 ? -10.750 3.637 4.321 1.00 98.06 118 ARG A N 1
ATOM 898 C CA . ARG A 1 118 ? -9.627 4.023 3.450 1.00 98.06 118 ARG A CA 1
ATOM 899 C C . ARG A 1 118 ? -8.570 2.931 3.332 1.00 98.06 118 ARG A C 1
ATOM 901 O O . ARG A 1 118 ? -7.941 2.815 2.283 1.00 98.06 118 ARG A O 1
ATOM 908 N N . MET A 1 119 ? -8.334 2.175 4.401 1.00 97.50 119 MET A N 1
ATOM 909 C CA . MET A 1 119 ? -7.435 1.026 4.371 1.00 97.50 119 MET A CA 1
ATOM 910 C C . MET A 1 119 ? -8.010 -0.071 3.474 1.00 97.50 119 MET A C 1
ATOM 912 O O . MET A 1 119 ? -7.330 -0.507 2.548 1.00 97.50 119 MET A O 1
ATOM 916 N N . ALA A 1 120 ? -9.278 -0.437 3.683 1.00 96.69 120 ALA A N 1
ATOM 917 C CA . ALA A 1 120 ? -9.977 -1.446 2.895 1.00 96.69 120 ALA A CA 1
ATOM 918 C C . ALA A 1 120 ? -9.953 -1.111 1.398 1.00 96.69 120 ALA A C 1
ATOM 920 O O . ALA A 1 120 ? -9.515 -1.936 0.607 1.00 96.69 120 ALA A O 1
ATOM 921 N N . SER A 1 121 ? -10.299 0.125 1.020 1.00 97.19 121 SER A N 1
ATOM 922 C CA . SER A 1 121 ? -10.282 0.585 -0.378 1.00 97.19 121 SER A CA 1
ATOM 923 C C . SER A 1 121 ? -8.905 0.452 -1.054 1.00 97.19 121 SER A C 1
ATOM 925 O O . SER A 1 121 ? -8.808 0.038 -2.212 1.00 97.19 121 SER A O 1
ATOM 927 N N . ARG A 1 122 ? -7.816 0.758 -0.337 1.00 97.00 122 ARG A N 1
ATOM 928 C CA . ARG A 1 122 ? -6.445 0.641 -0.870 1.00 97.00 122 ARG A CA 1
ATOM 929 C C . ARG A 1 122 ? -6.022 -0.809 -1.074 1.00 97.00 122 ARG A C 1
ATOM 931 O O . ARG A 1 122 ? -5.406 -1.118 -2.090 1.00 97.00 122 ARG A O 1
ATOM 938 N N . ILE A 1 123 ? -6.344 -1.678 -0.120 1.00 96.88 123 ILE A N 1
ATOM 939 C CA . ILE A 1 123 ? -6.026 -3.109 -0.197 1.00 96.88 123 ILE A CA 1
ATOM 940 C C . ILE A 1 123 ? -6.850 -3.778 -1.297 1.00 96.88 123 ILE A C 1
ATOM 942 O O . ILE A 1 123 ? -6.323 -4.546 -2.092 1.00 96.88 123 ILE A O 1
ATOM 946 N N . ASP A 1 124 ? -8.126 -3.430 -1.393 1.00 96.00 124 ASP A N 1
ATOM 947 C CA . ASP A 1 124 ? -9.042 -3.880 -2.436 1.00 96.00 124 ASP A CA 1
ATOM 948 C C . ASP A 1 124 ? -8.598 -3.438 -3.846 1.00 96.00 124 ASP A C 1
ATOM 950 O O . ASP A 1 124 ? -8.644 -4.217 -4.797 1.00 96.00 124 ASP 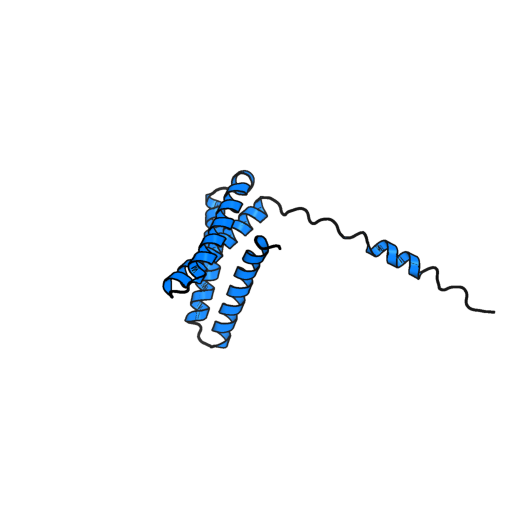A O 1
ATOM 954 N N . THR A 1 125 ? -8.037 -2.232 -3.972 1.00 94.88 125 THR A N 1
ATOM 955 C CA . THR A 1 125 ? -7.390 -1.791 -5.218 1.00 94.88 125 THR A CA 1
ATOM 956 C C . THR A 1 125 ? -6.231 -2.704 -5.617 1.00 94.88 125 THR A C 1
ATOM 958 O O . THR A 1 125 ? -6.147 -3.078 -6.782 1.00 94.88 125 THR A O 1
ATOM 961 N N . CYS A 1 126 ? -5.382 -3.112 -4.669 1.00 95.88 126 CYS A N 1
ATOM 962 C CA . CYS A 1 126 ? -4.311 -4.072 -4.944 1.00 95.88 126 CYS A CA 1
ATOM 963 C C . CYS A 1 126 ? -4.870 -5.454 -5.308 1.00 95.88 126 CYS A C 1
ATOM 965 O O . CYS A 1 126 ? -4.483 -6.030 -6.317 1.00 95.88 126 CYS A O 1
ATOM 967 N N . ARG A 1 127 ? -5.853 -5.965 -4.560 1.00 94.19 127 ARG A N 1
ATOM 968 C CA . ARG A 1 127 ? -6.480 -7.273 -4.833 1.00 94.19 127 ARG A CA 1
ATOM 969 C C . ARG A 1 127 ? -7.011 -7.381 -6.261 1.00 94.19 127 ARG A C 1
ATOM 971 O O . ARG A 1 127 ? -6.753 -8.374 -6.936 1.00 94.19 127 ARG A O 1
ATOM 978 N N . ARG A 1 128 ? -7.687 -6.339 -6.751 1.00 92.62 128 ARG A N 1
ATOM 979 C CA . ARG A 1 128 ? -8.211 -6.289 -8.126 1.00 92.62 128 ARG A CA 1
ATOM 980 C C . ARG A 1 128 ? -7.146 -6.341 -9.221 1.00 92.62 128 ARG A C 1
ATOM 982 O O . ARG A 1 128 ? -7.495 -6.657 -10.355 1.00 92.62 128 ARG A O 1
ATOM 989 N N . MET A 1 129 ? -5.888 -6.013 -8.922 1.00 90.00 129 MET A N 1
ATOM 990 C CA . MET A 1 129 ? -4.813 -6.068 -9.919 1.00 90.00 129 MET A CA 1
ATOM 991 C C . MET A 1 129 ? -4.396 -7.504 -10.246 1.00 90.00 129 MET A C 1
ATOM 993 O O . MET A 1 129 ? -4.002 -7.760 -11.378 1.00 90.00 129 MET A O 1
ATOM 997 N N . ILE A 1 130 ? -4.510 -8.429 -9.287 1.00 83.62 130 ILE A N 1
ATOM 998 C CA . ILE A 1 130 ? -4.108 -9.836 -9.457 1.00 83.62 130 ILE A CA 1
ATOM 999 C C . ILE A 1 130 ? -5.329 -10.742 -9.671 1.00 83.62 130 ILE A C 1
ATOM 1001 O O . ILE A 1 130 ? -5.292 -11.656 -10.488 1.00 83.62 130 ILE A O 1
ATOM 1005 N N . LEU A 1 131 ? -6.447 -10.472 -8.991 1.00 71.50 131 LEU A N 1
ATOM 1006 C CA . LEU A 1 131 ? -7.617 -11.360 -8.952 1.00 71.50 131 LEU A CA 1
ATOM 1007 C C . LEU A 1 131 ? -8.668 -11.079 -10.042 1.00 71.50 131 LEU A C 1
ATOM 1009 O O . LEU A 1 131 ? -9.859 -11.247 -9.795 1.00 71.50 131 LEU A O 1
ATOM 1013 N N . ARG A 1 132 ? -8.274 -10.652 -11.250 1.00 52.78 132 ARG A N 1
ATOM 1014 C CA . ARG A 1 132 ? -9.223 -10.543 -12.375 1.00 52.78 132 ARG A CA 1
ATOM 1015 C C . ARG A 1 132 ? -9.640 -11.946 -12.840 1.00 52.78 132 ARG A C 1
ATOM 1017 O O . ARG A 1 132 ? -8.999 -12.528 -13.711 1.00 52.78 132 ARG A O 1
ATOM 1024 N N . ARG A 1 133 ? -10.717 -12.472 -12.263 1.00 40.03 133 ARG A N 1
ATOM 1025 C CA . ARG A 1 133 ? -11.524 -13.553 -12.828 1.00 40.03 133 ARG A CA 1
ATOM 1026 C C . ARG A 1 133 ? -12.992 -13.157 -12.758 1.00 40.03 133 ARG A C 1
ATOM 1028 O O . ARG A 1 133 ? -13.376 -12.553 -11.733 1.00 40.03 133 ARG A O 1
#

Nearest PDB structures (foldseek):
  3c18-assembly2_C  TM=4.250E-01  e=8.349E+00  Exiguobacterium sibiricum 255-15

Sequence (133 aa):
MTRVFRPLVVAAFLVLSFWSAAPAAPPPPGDRAEAFAICAGRLWALSVRQAAVGDPSSQATGQMREDFDMLLGAVLPDAASDRQAQRWRVDGWVQIAHLLARNQYGATPRRRDLAATRMASRIDTCRRMILRR

Secondary structure (DSSP, 8-state):
-----SSHHHHHHHHTTSS-----PPPPHHHHHHHHHHHHHHHHHHHHHHHHTT-THHHHHHHHHHHHHHHHHHHGGGT--HHHHHHHHHHHHHHHHHHHHHHHH-SSHHHHHHHHHHHHHHHHHHHHHH---

Solvent-accessible surface area (backbone atoms only — not comparable to full-atom values): 7264 Å² total; per-residue (Å²): 143,88,89,87,85,76,72,78,70,63,64,62,61,66,65,71,71,75,76,81,74,72,77,77,70,78,70,56,49,43,61,47,27,46,51,26,23,23,38,22,17,30,28,48,38,48,18,54,53,26,51,76,71,69,39,78,61,18,58,61,35,44,50,54,19,49,54,24,50,53,54,24,65,73,34,27,90,86,35,53,54,70,69,55,45,49,50,34,18,50,55,20,20,52,56,36,48,53,28,51,50,33,36,74,68,37,95,43,70,72,52,16,52,52,23,48,52,56,45,49,55,55,53,50,55,45,48,58,75,74,62,79,121